Protein AF-A0A6P0LKV8-F1 (afdb_monomer_lite)

Foldseek 3Di:
DQPDDWDWDDDPPGDIDTDDDDPVPDFPDADPVRVVRVVCVVVVVVVVCVVVVHDDDPDVLVVVLVVLVVVQVVVCVVVVDDDDDDPPPRD

Radius of gyration: 18.49 Å; chains: 1; bounding box: 39×38×40 Å

Sequence (91 aa):
YVHGFRLWAATPGQSLMEVEIPQRLAFAETYLDGRLAPFIRVVDHWVKAIDNGSVTTLSLKEGVYSQMLMDLTHESHETRRWVEVDQHKYI

Structure (mmCIF, N/CA/C/O backbone):
data_AF-A0A6P0LKV8-F1
#
_entry.id   AF-A0A6P0LKV8-F1
#
loop_
_atom_site.group_PDB
_atom_site.id
_atom_site.type_symbol
_atom_site.label_atom_id
_atom_site.label_alt_id
_atom_site.label_comp_id
_atom_site.label_asym_id
_atom_site.label_entity_id
_atom_site.label_seq_id
_atom_site.pdbx_PDB_ins_code
_atom_site.Cartn_x
_atom_site.Cartn_y
_atom_site.Cartn_z
_atom_site.occupancy
_atom_site.B_iso_or_equiv
_atom_site.auth_seq_id
_atom_site.auth_comp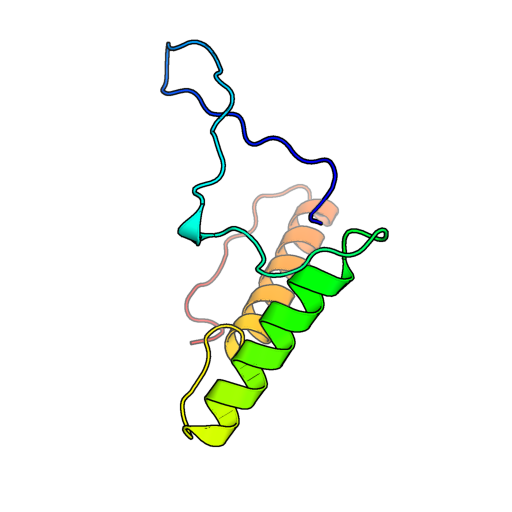_id
_atom_site.auth_asym_id
_atom_site.auth_atom_id
_atom_site.pdbx_PDB_model_num
ATOM 1 N N . TYR A 1 1 ? -1.142 10.015 -2.778 1.00 59.56 1 TYR A N 1
ATOM 2 C CA . TYR A 1 1 ? -1.390 11.384 -3.270 1.00 59.56 1 TYR A CA 1
ATOM 3 C C . TYR A 1 1 ? -0.109 12.158 -3.054 1.00 59.56 1 TYR A C 1
ATOM 5 O O . TYR A 1 1 ? 0.399 12.033 -1.961 1.00 59.56 1 TYR A O 1
ATOM 13 N N . VAL A 1 2 ? 0.477 12.811 -4.057 1.00 70.88 2 VAL A N 1
ATOM 14 C CA . VAL A 1 2 ? 1.816 13.443 -3.971 1.00 70.88 2 VAL A CA 1
ATOM 15 C C . VAL A 1 2 ? 1.731 14.931 -3.638 1.00 70.88 2 VAL A C 1
ATOM 17 O O . VAL A 1 2 ? 2.630 15.462 -2.998 1.00 70.88 2 VAL A O 1
ATOM 20 N N . HIS A 1 3 ? 0.622 15.582 -3.989 1.00 76.31 3 HIS A N 1
ATOM 21 C CA . HIS A 1 3 ? 0.472 17.032 -3.881 1.00 76.31 3 HIS A CA 1
ATOM 22 C C . HIS A 1 3 ? -0.584 17.403 -2.846 1.00 76.31 3 HIS A C 1
ATOM 24 O O . HIS A 1 3 ? -1.742 17.560 -3.203 1.00 76.31 3 HIS A O 1
ATOM 30 N N . GLY A 1 4 ? -0.212 17.563 -1.573 1.00 71.44 4 GLY A N 1
ATOM 31 C CA . GLY A 1 4 ? -1.115 18.191 -0.591 1.00 71.44 4 GLY A CA 1
ATOM 32 C C . GLY A 1 4 ? -1.323 17.451 0.725 1.00 71.44 4 GLY A C 1
ATOM 33 O O . GLY A 1 4 ? -2.352 17.644 1.364 1.00 71.44 4 GLY A O 1
ATOM 34 N N . PHE A 1 5 ? -0.369 16.626 1.152 1.00 79.12 5 PHE A N 1
ATOM 35 C CA . PHE A 1 5 ? -0.334 16.126 2.523 1.00 79.12 5 PHE A CA 1
ATOM 36 C C . PHE A 1 5 ? 0.972 16.567 3.185 1.00 79.12 5 PHE A C 1
ATOM 38 O O . PHE A 1 5 ? 2.028 16.569 2.556 1.00 79.12 5 PHE A O 1
ATOM 45 N N . ARG A 1 6 ? 0.879 16.969 4.451 1.00 86.94 6 ARG A N 1
ATOM 46 C CA . ARG A 1 6 ? 2.023 17.232 5.324 1.00 86.94 6 ARG A CA 1
ATOM 47 C C . ARG A 1 6 ? 1.984 16.199 6.432 1.00 86.94 6 ARG A C 1
ATOM 49 O O . ARG A 1 6 ? 0.907 15.918 6.959 1.00 86.94 6 ARG A O 1
ATOM 56 N N . LEU A 1 7 ? 3.131 15.630 6.771 1.00 88.50 7 LEU A N 1
ATOM 57 C CA . LEU A 1 7 ? 3.233 14.749 7.924 1.00 88.50 7 LE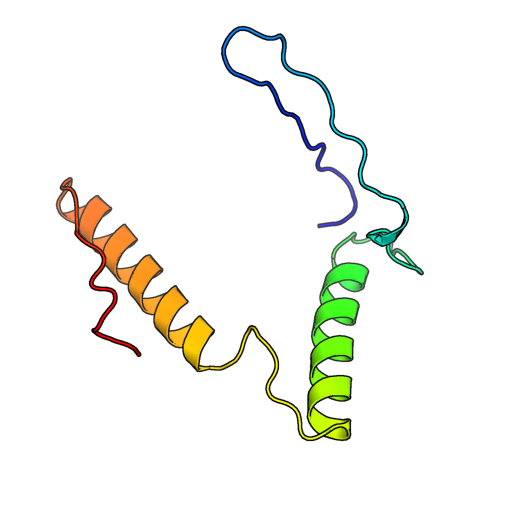U A CA 1
ATOM 58 C C . LEU A 1 7 ? 3.566 15.603 9.141 1.00 88.50 7 LEU A C 1
ATOM 60 O O . LEU A 1 7 ? 4.477 16.418 9.087 1.00 88.50 7 LEU A O 1
ATOM 64 N N . TRP A 1 8 ? 2.832 15.415 10.229 1.00 93.88 8 TRP A N 1
ATOM 65 C CA . TRP A 1 8 ? 3.093 16.081 11.498 1.00 93.88 8 TRP A CA 1
ATOM 66 C C . TRP A 1 8 ? 3.225 15.026 12.587 1.00 93.88 8 TRP A C 1
ATOM 68 O O . TRP A 1 8 ? 2.472 14.052 12.593 1.00 93.88 8 TRP A O 1
ATOM 78 N N . ALA A 1 9 ? 4.173 15.206 13.501 1.00 94.56 9 ALA A N 1
ATOM 79 C CA . ALA A 1 9 ? 4.400 14.281 14.603 1.00 94.56 9 ALA A CA 1
ATOM 80 C C . ALA A 1 9 ? 4.792 15.021 15.886 1.00 94.56 9 ALA A C 1
ATOM 82 O O . ALA A 1 9 ? 5.364 16.109 15.850 1.00 94.56 9 ALA A O 1
ATOM 83 N N . ALA A 1 10 ? 4.471 14.407 17.022 1.00 96.06 10 ALA A N 1
ATOM 84 C CA . ALA A 1 10 ? 4.909 14.817 18.349 1.00 96.06 10 ALA A CA 1
ATOM 85 C C . ALA A 1 10 ? 5.162 13.568 19.191 1.00 96.06 10 ALA A C 1
ATOM 87 O O . ALA A 1 10 ? 4.417 12.590 19.101 1.00 96.06 10 ALA A O 1
ATOM 88 N N . THR A 1 11 ? 6.177 13.610 20.046 1.00 93.69 11 THR A N 1
ATOM 89 C CA . THR A 1 11 ? 6.268 12.676 21.171 1.00 93.69 11 THR A CA 1
ATOM 90 C C . THR A 1 11 ? 5.359 13.151 22.314 1.00 93.69 11 THR A C 1
ATOM 92 O O . THR A 1 11 ? 5.032 14.341 22.380 1.00 93.69 11 THR A O 1
ATOM 95 N N . PRO A 1 12 ? 4.918 12.258 23.223 1.00 93.81 12 PRO A N 1
ATOM 96 C CA . PRO A 1 12 ? 4.065 12.650 24.343 1.00 93.81 12 PRO A CA 1
ATOM 97 C C . PRO A 1 12 ? 4.661 13.816 25.145 1.00 93.81 12 PRO A C 1
ATOM 99 O O . PRO A 1 12 ? 5.804 13.753 25.594 1.00 93.81 12 PRO A O 1
ATOM 102 N N . GLY A 1 13 ? 3.881 14.886 25.311 1.00 94.19 13 GLY A N 1
ATOM 103 C CA . GLY A 1 13 ? 4.295 16.095 26.030 1.00 94.19 13 GLY A CA 1
ATOM 104 C C . GLY A 1 13 ? 5.130 17.097 25.223 1.00 94.19 13 GLY A C 1
ATOM 105 O O . GLY A 1 13 ? 5.493 18.133 25.772 1.00 94.19 13 GLY A O 1
ATOM 106 N N . GLN A 1 14 ? 5.428 16.830 23.948 1.00 95.88 14 GLN A N 1
ATOM 107 C CA . GLN A 1 14 ? 6.095 17.776 23.046 1.00 95.88 14 GLN A CA 1
ATOM 108 C C . GLN A 1 14 ? 5.105 18.445 22.086 1.00 95.88 14 GLN A C 1
ATOM 110 O O . GLN A 1 14 ? 4.004 17.948 21.843 1.00 95.88 14 GLN A O 1
ATOM 115 N N . SER A 1 15 ? 5.516 19.578 21.517 1.00 95.62 15 SER A N 1
ATOM 116 C CA . SER A 1 15 ? 4.749 20.278 20.486 1.00 95.62 15 SER A CA 1
ATOM 117 C C . SER A 1 15 ? 4.765 19.522 19.159 1.00 95.62 15 SER A C 1
ATOM 119 O O . SER A 1 15 ? 5.762 18.900 18.793 1.00 95.62 15 SER A O 1
ATOM 121 N N . LEU A 1 16 ? 3.662 19.625 18.417 1.00 96.81 16 LEU A N 1
ATOM 122 C CA . LEU A 1 16 ? 3.531 19.077 17.071 1.00 96.81 16 LEU A CA 1
ATOM 123 C C . LEU A 1 16 ? 4.478 19.791 16.100 1.00 96.81 16 LEU A C 1
ATOM 125 O O . LEU A 1 16 ? 4.461 21.017 16.007 1.00 96.81 16 LEU A O 1
ATOM 129 N N . MET A 1 17 ? 5.278 19.019 15.366 1.00 96.50 17 MET A N 1
ATOM 130 C CA . MET A 1 17 ? 6.204 19.531 14.356 1.00 96.50 17 MET A CA 1
ATOM 131 C C . MET A 1 17 ? 5.949 18.867 13.007 1.00 96.50 17 MET A C 1
ATOM 133 O O . MET A 1 17 ? 5.563 17.698 12.941 1.00 96.50 17 MET A O 1
ATOM 137 N N . GLU A 1 18 ? 6.166 19.622 11.932 1.00 94.88 18 GLU A N 1
ATOM 138 C CA . GLU A 1 18 ? 6.128 19.087 10.574 1.00 94.88 18 GLU A CA 1
ATOM 139 C C . GLU A 1 18 ? 7.336 18.160 10.360 1.00 94.88 18 GLU A C 1
ATOM 141 O O . GLU A 1 18 ? 8.467 18.491 10.717 1.00 94.88 18 GLU A O 1
ATOM 146 N N . VAL A 1 19 ? 7.085 16.975 9.810 1.00 92.88 19 VAL A N 1
ATOM 147 C CA . VAL A 1 19 ? 8.089 15.955 9.513 1.00 92.88 19 VAL A CA 1
ATOM 148 C C . VAL A 1 19 ? 8.421 16.030 8.032 1.00 92.88 19 VAL A C 1
ATOM 150 O O . VAL A 1 19 ? 7.567 15.779 7.178 1.00 92.88 19 VAL A O 1
ATOM 153 N N . GLU A 1 20 ? 9.677 16.343 7.731 1.00 90.81 20 GLU A N 1
ATOM 154 C CA . GLU A 1 20 ? 10.173 16.363 6.359 1.00 90.81 20 GLU A CA 1
ATOM 155 C C . GLU A 1 20 ? 10.175 14.951 5.759 1.00 90.81 20 GLU A C 1
ATOM 157 O O . GLU A 1 20 ? 10.581 13.974 6.397 1.00 90.81 20 GLU A O 1
ATOM 162 N N . ILE A 1 21 ? 9.727 14.836 4.507 1.00 85.56 21 ILE A N 1
ATOM 163 C CA . ILE A 1 21 ? 9.752 13.569 3.778 1.00 85.56 21 ILE A CA 1
ATOM 164 C C . ILE A 1 21 ? 11.195 13.308 3.329 1.00 85.56 21 ILE A C 1
ATOM 166 O O . ILE A 1 21 ? 11.737 14.094 2.554 1.00 85.56 21 ILE A O 1
ATOM 170 N N . PRO A 1 22 ? 11.826 12.192 3.740 1.00 90.19 22 PRO A N 1
ATOM 171 C CA . PRO A 1 22 ? 13.193 11.898 3.336 1.00 90.19 22 PRO A CA 1
ATOM 172 C C . PRO A 1 22 ? 13.354 11.829 1.815 1.00 90.19 22 PRO A C 1
ATOM 174 O O . PRO A 1 22 ? 12.588 11.132 1.147 1.00 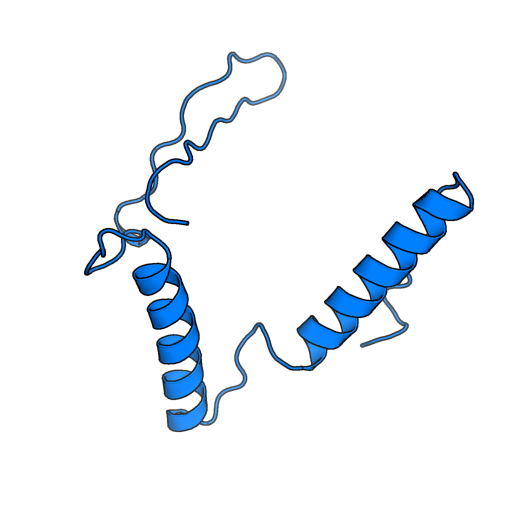90.19 22 PRO A O 1
ATOM 177 N N . GLN A 1 23 ? 14.424 12.427 1.281 1.00 88.81 23 GLN A N 1
ATOM 178 C CA . GLN A 1 23 ? 14.685 12.472 -0.166 1.00 88.81 23 GLN A CA 1
ATOM 179 C C . GLN A 1 23 ? 14.716 11.084 -0.828 1.00 88.81 23 GLN A C 1
ATOM 181 O O . GLN A 1 23 ? 14.279 10.929 -1.963 1.00 88.81 23 GLN A O 1
ATOM 186 N N . ARG A 1 24 ? 15.152 10.039 -0.108 1.00 92.38 24 ARG A N 1
ATOM 187 C CA . ARG A 1 24 ? 15.139 8.645 -0.603 1.00 92.38 24 ARG A CA 1
ATOM 188 C C . ARG A 1 24 ? 13.737 8.110 -0.941 1.00 92.38 24 ARG A C 1
ATOM 190 O O . ARG A 1 24 ? 13.625 7.103 -1.627 1.00 92.38 24 ARG A O 1
ATOM 197 N N . LEU A 1 25 ? 12.683 8.727 -0.401 1.00 88.06 25 LEU A N 1
ATOM 198 C CA . LEU A 1 25 ? 11.284 8.365 -0.648 1.00 88.06 25 LEU A CA 1
ATOM 199 C C . LEU A 1 25 ? 10.638 9.231 -1.737 1.00 88.06 25 LEU A C 1
ATOM 201 O O . LEU A 1 25 ? 9.518 8.925 -2.171 1.00 88.06 25 LEU A O 1
ATOM 205 N N . ALA A 1 26 ? 11.331 10.282 -2.190 1.00 88.06 26 ALA 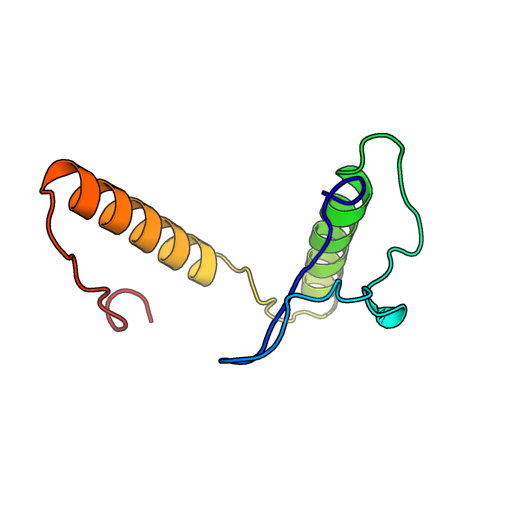A N 1
ATOM 206 C CA . ALA A 1 26 ? 10.869 11.151 -3.259 1.00 88.06 26 ALA A CA 1
ATOM 207 C C . ALA A 1 26 ? 10.644 10.352 -4.551 1.00 88.06 26 ALA A C 1
ATOM 209 O O . ALA A 1 26 ? 11.274 9.323 -4.809 1.00 88.06 26 ALA A O 1
ATOM 210 N N . PHE A 1 27 ? 9.689 10.800 -5.357 1.00 90.25 27 PHE A N 1
ATOM 211 C CA . PHE A 1 27 ? 9.496 10.250 -6.692 1.00 90.25 27 PHE A CA 1
ATOM 212 C C . PHE A 1 27 ? 10.547 10.836 -7.634 1.00 90.25 27 PHE A C 1
ATOM 214 O O . PHE A 1 27 ? 10.861 12.019 -7.535 1.00 90.25 27 PHE A O 1
ATOM 221 N N . ALA A 1 28 ? 11.072 10.016 -8.547 1.00 90.12 28 ALA A N 1
ATOM 222 C CA . ALA A 1 28 ? 11.984 10.493 -9.586 1.00 90.12 28 ALA A CA 1
ATOM 223 C C . ALA A 1 28 ? 11.290 11.484 -10.539 1.00 90.12 28 ALA A C 1
ATOM 225 O O . ALA A 1 28 ? 11.910 12.431 -11.009 1.00 90.12 28 ALA A O 1
ATOM 226 N N . GLU A 1 29 ? 9.991 11.282 -10.771 1.00 91.75 29 GLU A N 1
ATOM 227 C CA . GLU A 1 29 ? 9.133 12.130 -11.594 1.00 91.75 29 GLU A CA 1
ATOM 228 C C . GLU A 1 29 ? 7.780 12.329 -10.898 1.00 91.75 29 GLU A C 1
ATOM 230 O O . GLU A 1 29 ? 7.271 11.428 -10.224 1.00 91.75 29 GLU A O 1
ATOM 235 N N . THR A 1 30 ? 7.192 13.518 -11.046 1.00 91.06 30 THR A N 1
ATOM 236 C CA . THR A 1 30 ? 5.848 13.820 -10.536 1.00 91.06 30 THR A CA 1
ATOM 237 C C . THR A 1 30 ? 4.971 14.384 -11.643 1.00 91.06 30 THR A C 1
ATOM 239 O O . THR A 1 30 ? 5.453 15.034 -12.565 1.00 91.06 30 THR A O 1
ATOM 242 N N . TYR A 1 31 ? 3.667 14.146 -11.523 1.00 91.06 31 TYR A N 1
ATOM 243 C CA . TYR A 1 31 ? 2.658 14.558 -12.495 1.00 91.06 31 TYR A CA 1
ATOM 244 C C . TYR A 1 31 ? 1.685 15.539 -11.849 1.00 91.06 31 TYR A C 1
ATOM 246 O O . TYR A 1 31 ? 1.492 15.504 -10.630 1.00 91.06 31 TYR A O 1
ATOM 254 N N . LEU A 1 32 ? 1.048 16.388 -12.658 1.00 90.88 32 LEU A N 1
ATOM 255 C CA . LEU A 1 32 ? 0.118 17.418 -12.181 1.00 90.88 32 LEU A CA 1
ATOM 256 C C . LEU A 1 32 ? -1.049 16.848 -11.358 1.00 90.88 32 LEU A C 1
ATOM 258 O O . LEU A 1 32 ? -1.502 17.486 -10.415 1.00 90.88 32 LEU A O 1
ATOM 262 N N . ASP A 1 33 ? -1.518 15.639 -11.669 1.00 90.25 33 ASP A N 1
ATOM 263 C CA . ASP A 1 33 ? -2.652 15.016 -10.980 1.00 90.25 33 ASP A CA 1
ATOM 264 C C . ASP A 1 33 ? -2.300 14.473 -9.577 1.00 90.25 33 ASP A C 1
ATOM 266 O O . ASP A 1 33 ? -3.193 14.145 -8.795 1.00 90.25 33 ASP A O 1
ATOM 270 N N . GLY A 1 34 ? -1.006 14.322 -9.267 1.00 88.44 34 GLY A N 1
ATOM 271 C CA . GLY A 1 34 ? -0.512 13.848 -7.972 1.00 88.44 34 GLY A CA 1
ATOM 272 C C . GLY A 1 34 ? -0.812 12.381 -7.630 1.00 88.44 34 GLY A C 1
ATOM 273 O O . GLY A 1 34 ? -0.492 11.946 -6.519 1.00 88.44 34 GLY A O 1
ATOM 274 N N . ARG A 1 35 ? -1.420 11.595 -8.525 1.00 90.00 35 ARG A N 1
ATOM 275 C CA . ARG A 1 35 ? -1.758 10.174 -8.308 1.00 90.00 35 ARG A CA 1
ATOM 276 C C . ARG A 1 35 ? -0.994 9.244 -9.245 1.00 90.00 35 ARG A C 1
ATOM 278 O O . ARG A 1 35 ? -0.722 8.114 -8.849 1.00 90.00 35 ARG A O 1
ATOM 285 N N . LEU A 1 36 ? -0.587 9.711 -10.425 1.00 93.31 36 LEU A N 1
ATOM 286 C CA . LEU A 1 36 ? 0.159 8.884 -11.379 1.00 93.31 36 LEU A CA 1
ATOM 287 C C . LEU A 1 36 ? 1.499 8.383 -10.825 1.00 93.31 36 LEU A C 1
ATOM 289 O O . LEU A 1 36 ? 1.777 7.193 -10.908 1.00 93.31 36 LEU A O 1
ATOM 293 N N . ALA A 1 37 ? 2.299 9.238 -10.186 1.00 93.38 37 ALA A N 1
ATOM 294 C CA . ALA A 1 37 ? 3.602 8.835 -9.645 1.00 93.38 37 ALA A CA 1
ATOM 295 C C . ALA A 1 37 ? 3.525 7.665 -8.625 1.00 93.38 37 ALA A C 1
ATOM 297 O O . ALA A 1 37 ? 4.272 6.694 -8.776 1.00 93.38 37 ALA A O 1
ATOM 298 N N . PRO A 1 38 ? 2.626 7.674 -7.614 1.00 90.94 38 PRO A N 1
ATOM 299 C CA . PRO A 1 38 ? 2.463 6.540 -6.706 1.00 90.94 38 PRO A CA 1
ATOM 300 C C . PRO A 1 38 ? 1.867 5.312 -7.389 1.00 90.94 38 PRO A C 1
ATOM 302 O O . PRO A 1 38 ? 2.291 4.206 -7.071 1.00 90.94 38 PRO A O 1
ATOM 305 N N . PHE A 1 39 ? 0.940 5.489 -8.336 1.00 92.50 39 PHE A N 1
ATOM 306 C CA . PHE A 1 39 ? 0.410 4.375 -9.122 1.00 92.50 39 PHE A CA 1
ATOM 307 C C . PHE A 1 39 ? 1.524 3.658 -9.899 1.00 92.50 39 PHE A C 1
ATOM 309 O O . PHE A 1 39 ? 1.694 2.450 -9.753 1.00 92.50 39 PHE A O 1
ATOM 316 N N . ILE A 1 40 ? 2.340 4.413 -10.642 1.00 94.06 40 ILE A N 1
ATOM 317 C CA . ILE A 1 40 ? 3.470 3.884 -11.415 1.00 94.06 40 ILE A CA 1
ATOM 318 C C . ILE A 1 40 ? 4.448 3.137 -10.503 1.00 94.06 40 ILE A C 1
ATOM 320 O O . ILE A 1 40 ? 4.847 2.029 -10.838 1.00 94.06 40 ILE A O 1
ATOM 324 N N . ARG A 1 41 ? 4.790 3.684 -9.326 1.00 92.19 41 ARG A N 1
ATOM 325 C CA . ARG A 1 41 ? 5.687 3.019 -8.360 1.00 92.19 41 ARG A CA 1
ATOM 326 C C . ARG A 1 41 ? 5.179 1.634 -7.938 1.00 92.19 41 ARG A C 1
ATOM 328 O O . ARG A 1 41 ? 5.986 0.718 -7.812 1.00 92.19 41 ARG A O 1
ATOM 335 N N . VAL A 1 42 ? 3.875 1.486 -7.695 1.00 91.38 42 VAL A N 1
ATOM 336 C CA . VAL A 1 42 ? 3.281 0.195 -7.301 1.00 91.38 42 VAL A CA 1
ATOM 337 C C . VAL A 1 42 ? 3.340 -0.801 -8.459 1.00 91.38 42 VAL A C 1
ATOM 339 O O . VAL A 1 42 ? 3.789 -1.929 -8.266 1.00 9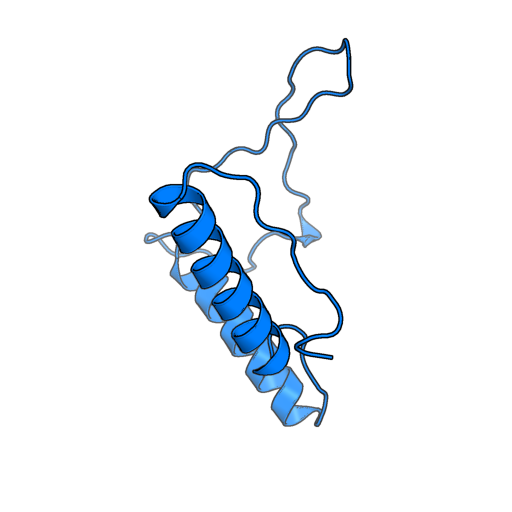1.38 42 VAL A O 1
ATOM 342 N N . VAL A 1 43 ? 2.947 -0.377 -9.662 1.00 92.88 43 VAL A N 1
ATOM 343 C CA . VAL A 1 43 ? 2.962 -1.239 -10.855 1.00 92.88 43 VAL A CA 1
ATOM 344 C C . VAL A 1 43 ? 4.386 -1.670 -11.213 1.00 92.88 43 VAL A C 1
ATOM 346 O O . VAL A 1 43 ? 4.626 -2.851 -11.440 1.00 92.88 43 VAL A O 1
ATOM 349 N N . ASP A 1 44 ? 5.343 -0.744 -11.200 1.00 93.75 44 ASP A N 1
ATOM 350 C CA . ASP A 1 44 ? 6.757 -1.028 -11.467 1.00 93.75 44 ASP A CA 1
ATOM 351 C C . ASP A 1 44 ? 7.345 -2.017 -10.445 1.00 93.75 44 ASP A C 1
ATOM 353 O O . ASP A 1 44 ? 8.074 -2.938 -10.812 1.00 93.75 44 ASP A O 1
ATOM 357 N N . HIS A 1 45 ? 6.978 -1.891 -9.164 1.00 91.44 45 HIS A N 1
ATOM 358 C CA . HIS A 1 45 ? 7.382 -2.858 -8.144 1.00 91.44 45 HIS A CA 1
ATOM 359 C C . HIS A 1 45 ? 6.849 -4.269 -8.435 1.00 91.44 45 HIS A C 1
ATOM 361 O O . HIS A 1 45 ? 7.593 -5.241 -8.306 1.00 91.44 45 HIS A O 1
ATOM 367 N N . TRP A 1 46 ? 5.589 -4.383 -8.860 1.00 91.88 46 TRP A N 1
ATOM 368 C CA . TRP A 1 46 ? 4.985 -5.664 -9.229 1.00 91.88 46 TRP A CA 1
ATOM 369 C C . TRP A 1 46 ? 5.642 -6.294 -10.456 1.00 91.88 46 TRP A C 1
ATOM 371 O O . TRP A 1 46 ? 5.973 -7.475 -10.416 1.00 91.88 46 TRP A O 1
ATOM 381 N N . VAL A 1 47 ? 5.881 -5.518 -11.518 1.00 93.94 47 VAL A N 1
ATOM 382 C CA . VAL A 1 47 ? 6.569 -6.011 -12.724 1.00 93.94 47 VAL A CA 1
ATOM 383 C C . VAL A 1 47 ? 7.957 -6.540 -12.364 1.00 93.94 47 VAL A C 1
ATOM 385 O O . VAL A 1 47 ? 8.291 -7.670 -12.704 1.00 93.94 47 VAL A O 1
ATOM 388 N N . LYS A 1 48 ? 8.721 -5.797 -11.556 1.00 94.31 48 LYS A N 1
ATOM 389 C CA . LYS A 1 48 ? 10.033 -6.250 -11.069 1.00 94.31 48 LYS A CA 1
ATOM 390 C C . LYS A 1 48 ? 9.958 -7.523 -10.231 1.00 94.31 48 LYS A C 1
ATOM 392 O O . LYS A 1 48 ? 10.886 -8.325 -10.274 1.00 94.31 48 LYS A O 1
ATOM 397 N N . ALA A 1 49 ? 8.911 -7.708 -9.432 1.00 92.75 49 ALA A N 1
ATOM 398 C CA . ALA A 1 49 ? 8.736 -8.933 -8.656 1.00 92.75 49 ALA A CA 1
ATOM 399 C C . ALA A 1 49 ? 8.471 -10.137 -9.573 1.00 92.75 49 ALA A C 1
ATOM 401 O O . ALA A 1 49 ? 9.092 -11.185 -9.399 1.00 92.75 49 ALA A O 1
ATOM 402 N N . ILE A 1 50 ? 7.631 -9.954 -10.598 1.00 92.19 50 ILE A N 1
ATOM 403 C CA . ILE A 1 50 ? 7.359 -10.966 -11.629 1.00 92.19 50 ILE A CA 1
ATOM 404 C C . ILE A 1 50 ? 8.649 -11.343 -12.361 1.00 92.19 50 ILE A C 1
ATOM 406 O O . ILE A 1 50 ? 8.986 -12.524 -12.419 1.00 92.19 50 ILE A O 1
ATOM 410 N N . ASP A 1 51 ? 9.400 -10.353 -12.849 1.00 96.25 51 ASP A N 1
ATOM 411 C CA . ASP A 1 51 ? 10.642 -10.574 -13.599 1.00 96.25 51 ASP A CA 1
ATOM 412 C C . ASP A 1 51 ? 11.699 -11.324 -12.773 1.00 96.25 51 ASP A C 1
ATOM 414 O O . ASP A 1 51 ? 12.441 -12.152 -13.297 1.00 96.25 51 ASP A O 1
ATOM 418 N N . ASN A 1 52 ? 11.747 -11.067 -11.463 1.00 95.31 52 ASN A N 1
ATOM 419 C CA . ASN A 1 52 ? 12.685 -11.711 -10.543 1.00 95.31 52 ASN A CA 1
ATOM 420 C C . ASN A 1 52 ? 12.158 -13.026 -9.939 1.00 95.31 52 ASN A C 1
ATOM 422 O O . ASN A 1 52 ? 12.861 -13.645 -9.139 1.00 95.31 52 ASN A O 1
ATOM 426 N N . GLY A 1 53 ? 10.927 -13.440 -10.262 1.00 92.94 53 GLY A N 1
ATOM 427 C CA . GLY 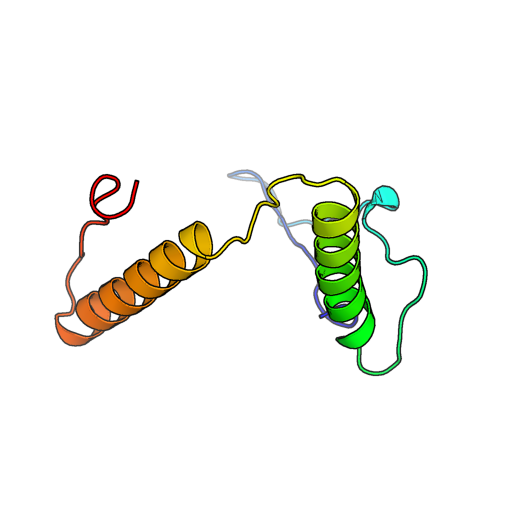A 1 53 ? 10.279 -14.607 -9.658 1.00 92.94 53 GLY A CA 1
ATOM 428 C C . GLY A 1 53 ? 10.110 -14.502 -8.137 1.00 92.94 53 GLY A C 1
ATOM 429 O O . GLY A 1 53 ? 10.109 -15.521 -7.447 1.00 92.94 53 GLY A O 1
ATOM 430 N N . SER A 1 54 ? 10.016 -13.285 -7.595 1.00 89.38 54 SER A N 1
ATOM 431 C CA . SER A 1 54 ? 9.906 -13.038 -6.159 1.00 89.38 54 SER A CA 1
ATOM 432 C C . SER A 1 54 ? 8.469 -12.730 -5.743 1.00 89.38 54 SER A C 1
ATOM 434 O O . SER A 1 54 ? 7.675 -12.160 -6.490 1.00 89.38 54 SER A O 1
ATOM 436 N N . VAL A 1 55 ? 8.120 -13.108 -4.512 1.00 82.56 55 VAL A N 1
ATOM 437 C CA . VAL A 1 55 ? 6.841 -12.721 -3.910 1.00 82.56 55 VAL A CA 1
ATOM 438 C C . VAL A 1 55 ? 6.969 -11.292 -3.389 1.00 82.56 55 VAL A C 1
ATOM 440 O O . VAL A 1 55 ? 7.855 -10.992 -2.590 1.00 82.56 55 VAL A O 1
ATOM 443 N N . THR A 1 56 ? 6.081 -10.412 -3.844 1.00 81.88 56 THR A N 1
ATOM 444 C CA . THR A 1 56 ? 5.966 -9.035 -3.350 1.00 81.88 56 THR A CA 1
ATOM 445 C C . THR A 1 56 ? 5.023 -8.967 -2.147 1.00 81.88 56 THR A C 1
ATOM 447 O O . THR A 1 56 ? 4.034 -9.698 -2.075 1.00 81.88 56 THR A O 1
ATOM 450 N N . THR A 1 57 ? 5.322 -8.082 -1.197 1.00 71.25 57 THR A N 1
ATOM 451 C CA . THR A 1 57 ? 4.357 -7.658 -0.180 1.00 71.25 57 THR A CA 1
ATOM 452 C C . THR A 1 57 ? 3.290 -6.785 -0.852 1.00 71.25 57 THR A C 1
ATOM 454 O O . THR A 1 57 ? 3.632 -5.934 -1.668 1.00 71.25 57 THR A O 1
ATOM 457 N N . LEU A 1 58 ? 2.007 -6.983 -0.502 1.00 73.75 58 LEU A N 1
ATOM 458 C CA . LEU A 1 58 ? 0.795 -6.599 -1.274 1.00 73.75 58 LEU A CA 1
ATOM 459 C C . LEU A 1 58 ? 0.322 -7.678 -2.268 1.00 73.75 58 LEU A C 1
ATOM 461 O O . LEU A 1 58 ? -0.157 -7.370 -3.356 1.00 73.75 58 LEU A O 1
ATOM 465 N N . SER A 1 59 ? 0.437 -8.949 -1.899 1.00 83.81 59 SER A N 1
ATOM 466 C CA . SER A 1 59 ? -0.143 -10.065 -2.642 1.00 83.81 59 SER A CA 1
ATOM 467 C C . SER A 1 59 ? -1.650 -10.215 -2.368 1.00 83.81 59 SER A C 1
ATOM 469 O O . SER A 1 59 ? -2.258 -9.462 -1.600 1.00 83.81 59 SER A O 1
ATOM 471 N N . LEU A 1 60 ? -2.267 -11.250 -2.950 1.00 86.19 60 LEU A N 1
ATOM 472 C CA . LEU A 1 60 ? -3.650 -11.626 -2.634 1.00 86.19 60 LEU A CA 1
ATOM 473 C C . LEU A 1 60 ? -3.860 -11.907 -1.139 1.00 86.19 60 LEU A C 1
ATOM 475 O O . LEU A 1 60 ? -4.946 -11.638 -0.630 1.00 86.19 60 LEU A O 1
ATOM 479 N N . LYS A 1 61 ? -2.836 -12.397 -0.424 1.00 86.94 61 LYS A N 1
ATOM 480 C CA . LYS A 1 61 ? -2.927 -12.663 1.018 1.00 86.94 61 LYS A CA 1
ATOM 481 C C . LYS A 1 61 ? -3.214 -11.381 1.802 1.00 86.94 61 LYS A C 1
ATOM 483 O O . LYS A 1 61 ? -4.161 -11.339 2.585 1.00 86.94 61 LYS A O 1
ATOM 488 N N . GLU A 1 62 ? -2.456 -10.316 1.549 1.00 87.75 62 GLU A N 1
ATOM 489 C CA . GLU A 1 62 ? -2.694 -9.007 2.167 1.00 87.75 62 GLU A CA 1
ATOM 490 C C . GLU A 1 62 ? -4.044 -8.404 1.742 1.00 87.75 62 GLU A C 1
ATOM 492 O O . GLU A 1 62 ? -4.685 -7.714 2.538 1.00 87.75 62 GLU A O 1
ATOM 497 N N . GLY A 1 63 ? -4.502 -8.687 0.517 1.00 88.94 63 GLY A N 1
ATOM 498 C CA . GLY A 1 63 ? -5.819 -8.275 0.024 1.00 88.94 63 GLY A CA 1
ATOM 499 C C . GLY A 1 63 ? -6.976 -8.921 0.790 1.00 88.94 63 GLY A C 1
ATOM 500 O O . GLY A 1 63 ? -7.881 -8.221 1.241 1.00 88.94 63 GLY A O 1
ATOM 501 N N . VAL A 1 64 ? -6.920 -10.237 1.013 1.00 90.44 64 VAL A N 1
ATOM 502 C CA . VAL A 1 64 ? -7.914 -10.967 1.821 1.00 90.44 64 VAL A CA 1
ATOM 503 C C . VAL A 1 64 ? -7.919 -10.465 3.263 1.00 90.44 64 VAL A C 1
ATOM 505 O O . VAL A 1 64 ? -8.984 -10.218 3.828 1.00 90.44 64 VAL A O 1
ATOM 508 N N . TYR A 1 65 ? -6.738 -10.250 3.845 1.00 90.50 65 TYR A N 1
ATOM 509 C CA . TYR A 1 65 ? -6.632 -9.700 5.194 1.00 90.50 65 TYR A CA 1
ATOM 510 C C . TYR A 1 65 ? -7.226 -8.283 5.283 1.00 90.50 65 TYR A C 1
ATOM 512 O O . TYR A 1 65 ? -7.940 -7.960 6.230 1.00 90.50 65 TYR A O 1
ATOM 520 N N . SER A 1 66 ? -6.990 -7.449 4.266 1.00 91.69 66 SER A N 1
ATOM 521 C CA . SER A 1 66 ? -7.578 -6.108 4.178 1.00 91.69 66 SER A CA 1
ATOM 522 C C . SER A 1 66 ? -9.104 -6.158 4.072 1.00 91.69 66 SER A C 1
ATOM 524 O O . SER A 1 66 ? -9.772 -5.393 4.762 1.00 91.69 66 SER A O 1
ATOM 526 N N . GLN A 1 67 ? -9.662 -7.079 3.276 1.00 93.38 67 GLN A N 1
ATOM 527 C CA . GLN A 1 67 ? -11.113 -7.277 3.187 1.00 93.38 67 GLN A CA 1
ATOM 528 C C . GLN A 1 67 ? -11.706 -7.690 4.539 1.00 93.38 67 GLN A C 1
ATOM 530 O O . GLN A 1 67 ? -12.682 -7.090 4.976 1.00 93.38 67 GLN A O 1
ATOM 535 N N . MET A 1 68 ? -11.075 -8.636 5.246 1.00 93.19 68 MET A N 1
ATOM 536 C CA . MET A 1 68 ? -11.501 -9.017 6.597 1.00 93.19 68 MET A CA 1
ATOM 537 C C . MET A 1 68 ? -11.573 -7.793 7.519 1.00 93.19 68 MET A C 1
ATOM 539 O O . MET A 1 68 ? -12.562 -7.614 8.222 1.00 93.19 68 MET A O 1
ATOM 543 N N . LEU A 1 69 ? -10.543 -6.942 7.532 1.00 94.56 69 LEU A N 1
ATOM 544 C CA . LEU A 1 69 ? -10.544 -5.749 8.382 1.00 94.56 69 LEU A CA 1
ATOM 545 C C . LEU A 1 69 ? -11.671 -4.773 8.020 1.00 94.56 69 LEU A C 1
ATOM 547 O O . LEU A 1 69 ? -12.258 -4.167 8.917 1.00 94.56 69 LEU A O 1
ATOM 551 N N . MET A 1 70 ? -11.987 -4.625 6.731 1.00 96.44 70 MET A N 1
ATOM 552 C CA . MET A 1 70 ? -13.113 -3.803 6.278 1.00 96.44 70 MET A CA 1
ATOM 553 C C . MET A 1 70 ? -14.447 -4.374 6.769 1.00 96.44 70 MET A C 1
ATOM 555 O O . MET A 1 70 ? -15.262 -3.622 7.303 1.00 96.44 70 MET A O 1
ATOM 559 N N . ASP A 1 71 ? -14.630 -5.691 6.670 1.00 96.25 71 ASP A N 1
ATOM 560 C CA . ASP A 1 71 ? -15.840 -6.377 7.129 1.00 96.25 71 ASP A CA 1
ATOM 561 C C . ASP A 1 71 ? -16.020 -6.234 8.649 1.00 96.25 71 ASP A C 1
ATOM 563 O O . ASP A 1 71 ? -17.094 -5.851 9.110 1.00 96.25 71 ASP A O 1
ATOM 567 N N . LEU A 1 72 ? -14.955 -6.440 9.434 1.00 95.94 72 LEU A N 1
ATOM 568 C CA . LEU A 1 72 ? -14.988 -6.280 10.896 1.00 95.94 72 LEU A CA 1
ATOM 569 C C . LEU A 1 72 ? -15.220 -4.821 11.313 1.00 95.94 72 LEU A C 1
ATOM 571 O O . LEU A 1 72 ? -15.918 -4.551 12.290 1.00 95.94 72 LEU A O 1
ATOM 575 N N . THR A 1 73 ? -14.664 -3.861 10.567 1.00 97.31 73 THR A N 1
ATOM 576 C CA . THR A 1 73 ? -14.916 -2.429 10.800 1.00 97.31 73 THR A CA 1
ATOM 577 C C . THR A 1 73 ? -16.384 -2.094 10.551 1.00 97.31 73 THR A C 1
ATOM 579 O O . THR A 1 73 ? -16.997 -1.363 11.332 1.00 97.31 73 THR A O 1
ATOM 582 N N . HIS A 1 74 ? -16.964 -2.646 9.484 1.00 98.06 74 HIS A N 1
ATOM 583 C CA . HIS A 1 74 ? -18.380 -2.484 9.188 1.00 98.06 74 HIS A CA 1
ATOM 584 C C . HIS A 1 74 ? -19.258 -3.127 10.276 1.00 98.06 74 HIS A C 1
ATOM 586 O O . HIS A 1 74 ? -20.161 -2.470 10.790 1.00 98.06 74 HIS A O 1
ATOM 592 N N . GLU A 1 75 ? -18.939 -4.347 10.719 1.00 97.56 75 GLU A N 1
ATOM 593 C CA . GLU A 1 75 ? -19.634 -5.025 11.823 1.00 97.56 75 GLU A CA 1
ATOM 594 C C . GLU A 1 75 ? -19.569 -4.220 13.130 1.00 97.56 75 GLU A C 1
ATOM 596 O O . GLU A 1 75 ? -20.579 -4.046 13.820 1.00 97.56 75 GLU A O 1
ATOM 601 N N . SER A 1 76 ? -18.393 -3.688 13.465 1.00 98.38 76 SER A N 1
ATOM 602 C CA . SER A 1 76 ? -18.203 -2.849 14.649 1.00 98.38 76 SER A CA 1
ATOM 603 C C . SER A 1 76 ? -19.101 -1.613 14.613 1.00 98.38 76 SER A C 1
ATOM 605 O O . SER A 1 76 ? -19.714 -1.263 15.628 1.00 98.38 76 SER A O 1
ATOM 607 N N . HIS A 1 77 ? -19.235 -0.983 13.443 1.00 98.19 77 HIS A N 1
ATOM 608 C CA . HIS A 1 77 ? -20.118 0.162 13.255 1.00 98.19 77 HIS A CA 1
ATOM 609 C C . HIS A 1 77 ? -21.595 -0.204 13.459 1.00 98.19 77 HIS A C 1
ATOM 611 O O . HIS A 1 77 ? -22.273 0.437 14.266 1.00 98.19 77 HIS A O 1
ATOM 617 N N . GLU A 1 78 ? -22.075 -1.250 12.781 1.00 98.56 78 GLU A N 1
ATOM 618 C CA . GLU A 1 78 ? -23.477 -1.691 12.833 1.00 98.56 78 GLU A CA 1
ATOM 619 C C . GLU A 1 78 ? -23.894 -2.130 14.244 1.00 98.56 78 GLU A C 1
ATOM 621 O O . GLU A 1 78 ? -24.978 -1.804 14.731 1.00 98.56 78 GLU A O 1
ATOM 626 N N . THR A 1 79 ? -23.007 -2.837 14.946 1.00 98.12 79 THR A N 1
ATOM 627 C CA . THR A 1 79 ? -23.284 -3.366 16.290 1.00 98.12 79 THR A CA 1
ATOM 628 C C . THR A 1 79 ? -22.956 -2.384 17.415 1.00 98.12 79 THR A C 1
ATOM 630 O O . THR A 1 79 ? -23.367 -2.606 18.558 1.00 98.12 79 THR A O 1
ATOM 633 N N . ARG A 1 80 ? -22.234 -1.296 17.109 1.00 97.75 80 ARG A N 1
ATOM 634 C CA . ARG A 1 80 ? -21.675 -0.324 18.067 1.00 97.75 80 ARG A CA 1
ATOM 635 C C . ARG A 1 80 ? -20.851 -0.981 19.171 1.00 97.75 80 ARG A C 1
ATOM 637 O O . ARG A 1 80 ? -20.958 -0.620 20.346 1.00 97.75 80 ARG A O 1
ATOM 644 N N . ARG A 1 81 ? -20.056 -1.981 18.805 1.00 97.56 81 ARG A N 1
ATOM 645 C CA . ARG A 1 81 ? -19.237 -2.753 19.740 1.00 97.56 81 ARG A CA 1
ATOM 646 C C . ARG A 1 81 ? -17.824 -2.910 19.225 1.00 97.56 81 ARG A C 1
ATOM 648 O O . ARG A 1 81 ? -17.552 -2.804 18.032 1.00 97.56 81 ARG A O 1
ATOM 655 N N . TRP A 1 82 ? -16.933 -3.181 20.168 1.00 96.62 82 TRP A N 1
ATOM 656 C CA . TRP A 1 82 ? -15.606 -3.669 19.852 1.00 96.62 82 TRP A CA 1
ATOM 657 C C . TRP A 1 82 ? -15.708 -5.048 19.193 1.00 96.62 82 TRP A C 1
ATOM 659 O O . TRP A 1 82 ? -16.446 -5.906 19.682 1.00 96.62 82 TRP A O 1
ATOM 669 N N . VAL A 1 83 ? -14.970 -5.240 18.101 1.00 96.25 83 VAL A N 1
ATOM 670 C CA . VAL A 1 83 ? -14.865 -6.505 17.369 1.00 96.25 83 VAL A CA 1
ATOM 671 C C . VAL A 1 83 ? -13.392 -6.894 17.341 1.00 96.25 83 VAL A C 1
ATOM 673 O O . VAL A 1 83 ? -12.546 -6.101 16.930 1.00 96.25 83 VAL A O 1
ATOM 676 N N . GLU A 1 84 ? -13.087 -8.100 17.811 1.00 94.81 84 GLU A N 1
ATOM 677 C CA . GLU A 1 84 ? -11.719 -8.613 17.847 1.00 94.81 84 GLU A CA 1
ATOM 678 C C . GLU A 1 84 ? -11.243 -9.029 16.454 1.00 94.81 84 GLU A C 1
ATOM 680 O O . GLU A 1 84 ? -11.984 -9.623 15.668 1.00 94.81 84 GLU A O 1
ATOM 685 N N . VAL A 1 85 ? -9.972 -8.759 16.169 1.00 92.69 85 VAL A N 1
ATOM 686 C CA . VAL A 1 85 ? -9.321 -9.210 14.938 1.00 92.69 85 VAL A CA 1
ATOM 687 C C . VAL A 1 85 ? -8.661 -10.561 15.201 1.00 92.69 85 VAL A C 1
ATOM 689 O O . VAL A 1 85 ? -7.651 -10.637 15.900 1.00 92.69 85 VAL A O 1
ATOM 692 N N . ASP A 1 86 ? -9.205 -11.632 14.623 1.00 83.38 86 ASP A N 1
ATOM 693 C CA . ASP A 1 86 ? -8.577 -12.953 14.697 1.00 83.38 86 ASP A CA 1
ATOM 694 C C . ASP A 1 86 ? -7.398 -13.055 13.721 1.00 83.38 86 ASP A C 1
ATOM 696 O O . ASP A 1 86 ? -7.568 -13.161 12.503 1.00 83.38 86 ASP A O 1
ATOM 700 N N . GLN A 1 87 ? -6.187 -13.059 14.274 1.00 72.12 87 GLN A N 1
ATOM 701 C CA . GLN A 1 87 ? -4.949 -13.142 13.503 1.00 72.12 87 GLN A CA 1
ATOM 702 C C . GLN A 1 87 ? -4.733 -14.508 12.836 1.00 72.12 87 GLN A C 1
ATOM 704 O O . GLN A 1 87 ? -3.923 -14.596 11.921 1.00 72.12 87 GLN A O 1
ATOM 709 N N . HIS A 1 88 ? -5.441 -15.565 13.244 1.00 70.19 88 HIS A N 1
ATOM 710 C CA . HIS A 1 88 ? -5.213 -16.929 12.746 1.00 70.19 88 HIS A CA 1
ATOM 711 C C . HIS A 1 88 ? -6.142 -17.319 11.599 1.00 70.19 88 HIS A C 1
ATOM 713 O O . HIS A 1 88 ? -5.917 -18.330 10.938 1.00 70.19 88 HIS A O 1
ATOM 719 N N . LYS A 1 89 ? -7.181 -16.523 11.334 1.00 61.22 89 LYS A N 1
ATOM 720 C CA . LYS A 1 89 ? -8.224 -16.867 10.363 1.00 61.22 89 LYS A CA 1
ATOM 721 C C . LYS A 1 89 ? -7.746 -16.822 8.900 1.00 61.22 89 LYS A C 1
ATOM 723 O O . LYS A 1 89 ? -8.427 -17.361 8.033 1.00 61.22 89 LYS A O 1
ATOM 728 N N . TYR A 1 90 ? -6.582 -16.219 8.623 1.00 57.78 90 TYR A N 1
ATOM 729 C CA . TYR A 1 90 ? -6.096 -15.959 7.257 1.00 57.78 90 TYR A CA 1
ATOM 730 C C . TYR A 1 90 ? -4.567 -16.110 7.071 1.00 57.78 90 TYR A C 1
ATOM 732 O O . TYR A 1 90 ? -3.998 -15.505 6.155 1.00 57.78 90 TYR A O 1
ATOM 740 N N . ILE A 1 91 ? -3.883 -16.884 7.932 1.00 55.25 91 ILE A N 1
ATOM 741 C CA . ILE A 1 91 ? -2.441 -17.190 7.788 1.00 55.25 91 ILE A CA 1
ATOM 742 C C . ILE A 1 91 ? -2.223 -18.423 6.922 1.00 55.25 91 ILE A C 1
ATOM 744 O O . ILE A 1 91 ? -2.873 -19.455 7.182 1.00 55.25 91 ILE A O 1
#

Secondary structure (DSSP, 8-state):
--SS--EEE--TTSPPEEEPPPGGGS-SS--TTSSHHHHHHHHHHHHHHHHTTPPPSSSHHHHHHHHHHHHHHHHHHHHTS-----TTTT-

pLDDT: mean 89.24, std 9.34, range [55.25, 98.56]